Protein AF-A0A954ZT40-F1 (afdb_monomer)

Radius of gyration: 20.12 Å; Cα contacts (8 Å, |Δi|>4): 203; chains: 1; bounding box: 38×34×75 Å

pLDDT: mean 91.27, std 5.85, range [64.88, 98.25]

Foldseek 3Di:
DVVVVVVVCCVVCVVVVVVVVVLVVVQVVVVVVQLCQCPVDLFLVSLQVSADLLWAWFADRVFKIKTKHKDWDPPDDTWIKMWIAISVGWIKIARDDCPSVRNVLVVLVVVLVVVQVVDDPVRRDDSCVSCVVVVNNVSVLRVVLRPDRDVVVNVVSVVVVRIDTDD

Nearest PDB structures (foldseek):
  8qjc-assembly1_A  TM=6.310E-01  e=4.454E-01  Salmonella bongori N268-08
  8qjd-assembly2_B  TM=7.252E-01  e=1.308E+00  Salmonella bongori N268-08
  4pp8-assembly1_C  TM=2.685E-01  e=3.617E+00  Mus musculus
  4g59-assembly2_B  TM=2.648E-01  e=4.879E+00  Mus musculus

Structure (mmCIF, N/CA/C/O backbone):
data_AF-A0A954ZT40-F1
#
_entry.id   AF-A0A954ZT40-F1
#
loop_
_atom_site.group_PDB
_atom_site.id
_atom_site.type_symbol
_atom_site.label_atom_id
_atom_site.label_alt_id
_atom_site.label_comp_id
_atom_site.label_asym_id
_atom_site.label_entity_id
_atom_site.label_seq_id
_atom_site.pdbx_PDB_ins_code
_atom_site.Cartn_x
_atom_site.Cartn_y
_atom_site.Cartn_z
_atom_site.occupancy
_atom_site.B_iso_or_equiv
_atom_site.auth_seq_id
_atom_site.auth_comp_id
_atom_site.auth_asym_id
_atom_site.auth_atom_id
_atom_site.pdbx_PDB_model_num
ATOM 1 N N . MET A 1 1 ? 17.786 5.982 -50.380 1.00 64.88 1 MET A N 1
ATOM 2 C CA . MET A 1 1 ? 16.757 6.632 -49.535 1.00 64.88 1 MET A CA 1
ATOM 3 C C . MET A 1 1 ? 16.363 5.787 -48.318 1.00 64.88 1 MET A C 1
ATOM 5 O O . MET A 1 1 ? 16.280 6.350 -47.239 1.00 64.88 1 MET A O 1
ATOM 9 N N . GLY A 1 2 ? 16.209 4.457 -48.431 1.00 80.19 2 GLY A N 1
ATOM 10 C CA . GLY A 1 2 ? 15.793 3.599 -47.300 1.00 80.19 2 GLY A CA 1
ATOM 11 C C . GLY A 1 2 ? 16.729 3.562 -46.077 1.00 80.19 2 GLY A C 1
ATOM 12 O O . GLY A 1 2 ? 16.247 3.535 -44.953 1.00 80.19 2 GLY A O 1
ATOM 13 N N . ILE A 1 3 ? 18.052 3.635 -46.269 1.00 82.50 3 ILE A N 1
ATOM 14 C CA . ILE A 1 3 ? 19.028 3.573 -45.159 1.00 82.50 3 ILE A CA 1
ATOM 15 C C . ILE A 1 3 ? 18.941 4.812 -44.251 1.00 82.50 3 ILE A C 1
ATOM 17 O O . ILE A 1 3 ? 18.954 4.687 -43.032 1.00 82.50 3 ILE A O 1
ATOM 21 N N . LEU A 1 4 ? 18.792 6.005 -44.835 1.00 80.19 4 LEU A N 1
ATOM 22 C CA . LEU A 1 4 ? 18.649 7.258 -44.083 1.00 80.19 4 LEU A CA 1
ATOM 23 C C . LEU A 1 4 ? 17.376 7.267 -43.226 1.00 80.19 4 LEU A C 1
ATOM 25 O O . LEU A 1 4 ? 17.421 7.686 -42.075 1.00 80.19 4 LEU A O 1
ATOM 29 N N . LEU A 1 5 ? 16.265 6.749 -43.758 1.00 84.00 5 LEU A N 1
ATOM 30 C CA . LEU A 1 5 ? 15.009 6.640 -43.015 1.00 84.00 5 LEU A CA 1
ATOM 31 C C . LEU A 1 5 ? 15.140 5.684 -41.816 1.00 84.00 5 LEU A C 1
ATOM 33 O O . LEU A 1 5 ? 14.678 6.006 -40.726 1.00 84.00 5 LEU A O 1
ATOM 37 N N . ALA A 1 6 ? 15.819 4.546 -41.992 1.00 82.38 6 ALA A N 1
ATOM 38 C CA . ALA A 1 6 ? 16.035 3.572 -40.922 1.00 82.38 6 ALA A CA 1
ATOM 39 C C . ALA A 1 6 ? 16.902 4.132 -39.779 1.00 82.38 6 ALA A C 1
ATOM 41 O O . ALA A 1 6 ? 16.591 3.918 -38.609 1.00 82.38 6 ALA A O 1
ATOM 42 N N . VAL A 1 7 ? 17.953 4.892 -40.106 1.00 85.19 7 VAL A N 1
ATOM 43 C CA . VAL A 1 7 ? 18.811 5.542 -39.100 1.00 85.19 7 VAL A CA 1
ATOM 44 C C . VAL A 1 7 ? 18.035 6.598 -38.309 1.00 85.19 7 VAL A C 1
ATOM 46 O O . VAL A 1 7 ? 18.158 6.651 -37.089 1.00 85.19 7 VAL A O 1
ATOM 49 N N . VAL A 1 8 ? 17.193 7.400 -38.971 1.00 86.50 8 VAL A N 1
ATOM 50 C CA . VAL A 1 8 ? 16.359 8.407 -38.290 1.00 86.50 8 VAL A CA 1
ATOM 51 C C . VAL A 1 8 ? 15.353 7.749 -37.346 1.00 86.50 8 VAL A C 1
ATOM 53 O O . VAL A 1 8 ? 15.227 8.186 -36.204 1.00 86.50 8 VAL A O 1
ATOM 56 N N . VAL A 1 9 ? 14.686 6.672 -37.776 1.00 86.31 9 VAL A N 1
ATOM 57 C CA . VAL A 1 9 ? 13.764 5.917 -36.912 1.00 86.31 9 VAL A CA 1
ATOM 58 C C . VAL A 1 9 ? 14.498 5.373 -35.688 1.00 86.31 9 VAL A C 1
ATOM 60 O O . VAL A 1 9 ? 14.023 5.586 -34.582 1.00 86.31 9 VAL A O 1
ATOM 63 N N . LEU A 1 10 ? 15.677 4.766 -35.856 1.00 85.38 10 LEU A N 1
ATOM 64 C CA . LEU A 1 10 ? 16.469 4.231 -34.742 1.00 85.38 10 LEU A CA 1
ATOM 65 C C . LEU A 1 10 ? 16.927 5.304 -33.748 1.00 85.38 10 LEU A C 1
ATOM 67 O O . LEU A 1 10 ? 16.887 5.067 -32.545 1.00 85.38 10 LEU A O 1
ATOM 71 N N . ILE A 1 11 ? 17.349 6.478 -34.225 1.00 87.56 11 ILE A N 1
ATOM 72 C CA . ILE A 1 11 ? 17.769 7.580 -33.345 1.00 87.56 11 ILE A CA 1
ATOM 73 C C . ILE A 1 11 ? 16.580 8.113 -32.543 1.00 87.56 11 ILE A C 1
ATOM 75 O O . ILE A 1 11 ? 16.731 8.430 -31.366 1.00 87.56 11 ILE A O 1
ATOM 79 N N . ILE A 1 12 ? 15.399 8.194 -33.160 1.00 87.44 12 ILE A N 1
ATOM 80 C CA . ILE A 1 12 ? 14.197 8.691 -32.490 1.00 87.44 12 ILE A CA 1
ATOM 81 C C . ILE A 1 12 ? 13.637 7.636 -31.532 1.00 87.44 12 ILE A C 1
ATOM 83 O O . ILE A 1 12 ? 13.325 7.973 -30.398 1.00 87.44 12 ILE A O 1
ATOM 87 N N . SER A 1 13 ? 13.522 6.370 -31.943 1.00 90.12 13 SER A N 1
ATOM 88 C CA . SER A 1 13 ? 12.894 5.312 -31.139 1.00 90.12 13 SER A CA 1
ATOM 89 C C . SER A 1 13 ? 13.834 4.676 -30.116 1.00 90.12 13 SER A C 1
ATOM 91 O O . SER A 1 13 ? 13.366 4.122 -29.126 1.00 90.12 13 SER A O 1
ATOM 93 N N . GLY A 1 14 ? 15.150 4.734 -30.336 1.00 88.81 14 GLY A N 1
ATOM 94 C CA . GLY A 1 14 ? 16.163 4.127 -29.472 1.00 88.81 14 GLY A CA 1
ATOM 95 C C . GLY A 1 14 ? 16.084 4.597 -28.015 1.00 88.81 14 GLY A C 1
ATOM 96 O O . GLY A 1 14 ? 15.992 3.747 -27.131 1.00 88.81 14 GLY A O 1
ATOM 97 N N . PRO A 1 15 ? 16.046 5.915 -27.738 1.00 88.94 15 PRO A N 1
ATOM 98 C CA . PRO A 1 15 ? 15.893 6.434 -26.381 1.00 88.94 15 PRO A CA 1
ATOM 99 C C . PRO A 1 15 ? 14.596 5.981 -25.699 1.00 88.94 15 PRO A C 1
ATOM 101 O O . PRO A 1 15 ? 14.631 5.616 -24.529 1.00 88.94 15 PRO A O 1
ATOM 104 N N . TRP A 1 16 ? 13.473 5.942 -26.427 1.00 86.62 16 TRP A N 1
ATOM 105 C CA . TRP A 1 16 ? 12.184 5.476 -25.895 1.00 86.62 16 TRP A CA 1
ATOM 106 C C . TRP A 1 16 ? 12.183 3.976 -25.588 1.00 86.62 16 TRP A C 1
ATOM 108 O O . TRP A 1 16 ? 11.640 3.552 -24.571 1.00 86.62 16 TRP A O 1
ATOM 118 N N . LEU A 1 17 ? 12.822 3.165 -26.434 1.00 86.94 17 LEU A N 1
ATOM 119 C CA . LEU A 1 17 ? 12.969 1.735 -26.180 1.00 86.94 17 LEU A CA 1
ATOM 120 C C . LEU A 1 17 ? 13.889 1.477 -24.981 1.00 86.94 17 LEU A C 1
ATOM 122 O O . LEU A 1 17 ? 13.547 0.683 -24.111 1.00 86.94 17 LEU A O 1
ATOM 126 N N . ALA A 1 18 ? 15.029 2.169 -24.904 1.00 86.12 18 ALA A N 1
ATOM 127 C CA . ALA A 1 18 ? 15.937 2.071 -23.763 1.00 86.12 18 ALA A CA 1
ATOM 128 C C . ALA A 1 18 ? 15.248 2.502 -22.459 1.00 86.12 18 ALA A C 1
ATOM 130 O O . ALA A 1 18 ? 15.356 1.812 -21.450 1.00 86.12 18 ALA A O 1
ATOM 131 N N . TYR A 1 19 ? 14.479 3.593 -22.503 1.00 85.81 19 TYR A N 1
ATOM 132 C CA . TYR A 1 19 ? 13.619 4.053 -21.412 1.00 85.81 19 TYR A CA 1
ATOM 133 C C . TYR A 1 19 ? 12.666 2.954 -20.933 1.00 85.81 19 TYR A C 1
ATOM 135 O O . TYR A 1 19 ? 12.590 2.657 -19.738 1.00 85.81 19 TYR A O 1
ATOM 143 N N . TRP A 1 20 ? 11.949 2.335 -21.872 1.00 87.50 20 TRP A N 1
ATOM 144 C CA . TRP A 1 20 ? 10.951 1.324 -21.553 1.00 87.50 20 TRP A CA 1
ATOM 145 C C . TRP A 1 20 ? 11.602 0.078 -20.946 1.00 87.50 20 TRP A C 1
ATOM 147 O O . TRP A 1 20 ? 11.119 -0.436 -19.941 1.00 87.50 20 TRP A O 1
ATOM 157 N N . LEU A 1 21 ? 12.742 -0.358 -21.485 1.00 88.62 21 LEU A N 1
ATOM 158 C CA . LEU A 1 21 ? 13.488 -1.502 -20.958 1.00 88.62 21 LEU A CA 1
ATOM 159 C C . LEU A 1 21 ? 14.019 -1.249 -19.542 1.00 88.62 21 LEU A C 1
ATOM 161 O O . LEU A 1 21 ? 13.876 -2.110 -18.676 1.00 88.62 21 LEU A O 1
ATOM 165 N N . LEU A 1 22 ? 14.595 -0.070 -19.287 1.00 87.69 22 LEU A N 1
ATOM 166 C CA . LEU A 1 22 ? 15.137 0.278 -17.971 1.00 87.69 22 LEU A CA 1
ATOM 167 C C . LEU A 1 22 ? 14.039 0.344 -16.906 1.00 87.69 22 LEU A C 1
ATOM 169 O O . LEU A 1 22 ? 14.163 -0.276 -15.853 1.00 87.69 22 LEU A O 1
ATOM 173 N N . THR A 1 23 ? 12.947 1.055 -17.193 1.00 89.50 23 THR A N 1
ATOM 174 C CA . THR A 1 23 ? 11.825 1.186 -16.250 1.00 89.50 23 THR A CA 1
ATOM 175 C C . THR A 1 23 ? 11.126 -0.147 -16.002 1.00 89.50 23 THR A C 1
ATOM 177 O O . THR A 1 23 ? 10.786 -0.443 -14.859 1.00 89.50 23 THR A O 1
ATOM 180 N N . SER A 1 24 ? 10.975 -0.985 -17.031 1.00 89.56 24 SER A N 1
ATOM 181 C CA . SER A 1 24 ? 10.391 -2.325 -16.888 1.00 89.56 24 SER A CA 1
ATOM 182 C C . SER A 1 24 ? 11.266 -3.242 -16.032 1.00 89.56 24 SER A C 1
ATOM 184 O O . SER A 1 24 ? 10.751 -3.90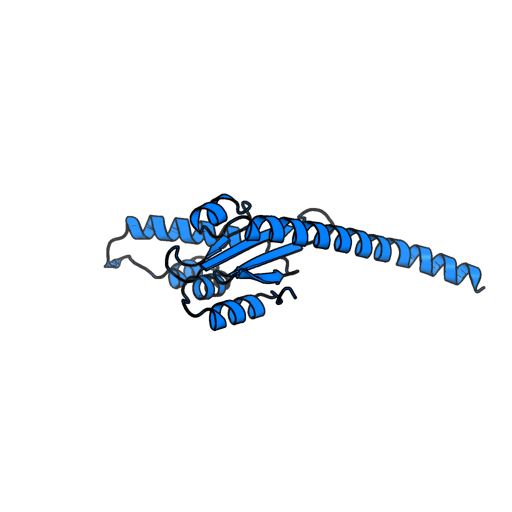6 -15.137 1.00 89.56 24 SER A O 1
ATOM 186 N N . SER A 1 25 ? 12.589 -3.237 -16.245 1.00 91.56 25 SER A N 1
ATOM 187 C CA . SER A 1 25 ? 13.528 -4.017 -15.424 1.00 91.56 25 SER A CA 1
ATOM 188 C C . SER A 1 25 ? 13.477 -3.587 -13.959 1.00 91.56 25 SER A C 1
ATOM 190 O O . SER A 1 25 ? 13.332 -4.428 -13.080 1.00 91.56 25 SER A O 1
ATOM 192 N N . MET A 1 26 ? 13.526 -2.277 -13.690 1.00 93.44 26 MET A N 1
ATOM 193 C CA . MET A 1 26 ? 13.453 -1.751 -12.322 1.00 93.44 26 MET A CA 1
ATOM 194 C C . MET A 1 26 ? 12.145 -2.129 -11.627 1.00 93.44 26 MET A C 1
ATOM 196 O O . MET A 1 26 ? 12.160 -2.557 -10.476 1.00 93.44 26 MET A O 1
ATOM 200 N N . LYS A 1 27 ? 11.013 -1.987 -12.327 1.00 94.12 27 LYS A N 1
ATOM 201 C CA . LYS A 1 27 ? 9.695 -2.354 -11.800 1.00 94.12 27 LYS A CA 1
ATOM 202 C C . LYS A 1 27 ? 9.616 -3.839 -11.461 1.00 94.12 27 LYS A C 1
ATOM 204 O O . LYS A 1 27 ? 9.091 -4.170 -10.404 1.00 94.12 27 LYS A O 1
ATOM 209 N N . SER A 1 28 ? 10.162 -4.705 -12.315 1.00 95.38 28 SER A N 1
ATOM 210 C CA . SER A 1 28 ? 10.233 -6.147 -12.061 1.00 95.38 28 SER A CA 1
ATOM 211 C C . SER A 1 28 ? 11.091 -6.471 -10.833 1.00 95.38 28 SER A C 1
ATOM 213 O O . SER A 1 28 ? 10.690 -7.284 -10.003 1.00 95.38 28 SER A O 1
ATOM 215 N N . ASP A 1 29 ? 12.248 -5.819 -10.685 1.00 96.31 29 ASP A N 1
ATOM 216 C CA . ASP A 1 29 ? 13.124 -6.016 -9.525 1.00 96.31 29 ASP A CA 1
ATOM 217 C C . ASP A 1 29 ? 12.452 -5.549 -8.226 1.00 96.31 29 ASP A C 1
ATOM 219 O O . ASP A 1 29 ? 12.554 -6.213 -7.194 1.00 96.31 29 ASP A O 1
ATOM 223 N N . TRP A 1 30 ? 11.750 -4.411 -8.261 1.00 96.62 30 TRP A N 1
ATOM 224 C CA . TRP A 1 30 ? 10.995 -3.910 -7.113 1.00 96.62 30 TRP A CA 1
ATOM 225 C C . TRP A 1 30 ? 9.839 -4.825 -6.743 1.00 96.62 30 TRP A C 1
ATOM 227 O O . TRP A 1 30 ? 9.692 -5.139 -5.569 1.00 96.62 30 TRP A O 1
ATOM 237 N N . GLU A 1 31 ? 9.057 -5.282 -7.717 1.00 97.31 31 GLU A N 1
ATOM 238 C CA . GLU A 1 31 ? 7.956 -6.218 -7.487 1.00 97.31 31 GLU A CA 1
ATOM 239 C C . GLU A 1 31 ? 8.448 -7.498 -6.804 1.00 97.31 31 GLU A C 1
ATOM 241 O O . GLU A 1 31 ? 7.887 -7.910 -5.788 1.00 97.31 31 GLU A O 1
ATOM 246 N N . SER A 1 32 ? 9.557 -8.070 -7.287 1.00 97.75 32 SER A N 1
ATOM 247 C CA . SER A 1 32 ? 10.173 -9.253 -6.681 1.00 97.75 32 SER A CA 1
ATOM 248 C C . SER A 1 32 ? 10.626 -9.001 -5.239 1.00 97.75 32 SER A C 1
ATOM 250 O O . SER A 1 32 ? 10.342 -9.808 -4.354 1.00 97.75 32 SER A O 1
ATOM 252 N N . GLN A 1 33 ? 11.288 -7.869 -4.974 1.00 97.44 33 GLN A N 1
ATOM 253 C CA . GLN A 1 33 ? 11.763 -7.519 -3.630 1.00 97.44 33 GLN A CA 1
ATOM 254 C C . GLN A 1 33 ? 10.616 -7.261 -2.648 1.00 97.44 33 GLN A C 1
ATOM 256 O O . GLN A 1 33 ? 10.651 -7.769 -1.530 1.00 97.44 33 GLN A O 1
ATOM 261 N N . LEU A 1 34 ? 9.607 -6.491 -3.063 1.00 97.00 34 LEU A N 1
ATOM 262 C CA . LEU A 1 34 ? 8.436 -6.171 -2.247 1.00 97.00 34 LEU A CA 1
ATOM 263 C C . LEU A 1 34 ? 7.624 -7.437 -1.946 1.00 97.00 34 LEU A C 1
ATOM 265 O O . LEU A 1 34 ? 7.260 -7.673 -0.798 1.00 97.00 34 LEU A O 1
ATOM 269 N N . THR A 1 35 ? 7.428 -8.304 -2.942 1.00 98.00 35 THR A N 1
ATOM 270 C CA . THR A 1 35 ? 6.773 -9.607 -2.755 1.00 98.00 35 THR A CA 1
ATOM 271 C C . THR A 1 35 ? 7.544 -10.484 -1.774 1.00 98.00 35 THR A C 1
ATOM 273 O O . THR A 1 35 ? 6.964 -11.014 -0.829 1.00 98.00 35 THR A O 1
ATOM 276 N N . ALA A 1 36 ? 8.862 -10.622 -1.950 1.00 97.50 36 ALA A N 1
ATOM 277 C CA . ALA A 1 36 ? 9.695 -11.408 -1.043 1.00 97.50 36 ALA A CA 1
ATOM 278 C C . ALA A 1 36 ? 9.632 -10.878 0.399 1.00 97.50 36 ALA A C 1
ATOM 280 O O . ALA A 1 36 ? 9.519 -11.661 1.336 1.00 97.50 36 ALA A O 1
ATOM 281 N N . GLN A 1 37 ? 9.658 -9.557 0.580 1.00 97.00 37 GLN A N 1
ATOM 282 C CA . GLN A 1 37 ? 9.535 -8.926 1.892 1.00 97.00 37 GLN A CA 1
ATOM 283 C C . GLN A 1 37 ? 8.167 -9.198 2.532 1.00 97.00 37 GLN A C 1
ATOM 285 O O . GLN A 1 37 ? 8.108 -9.652 3.672 1.00 97.00 37 GLN A O 1
ATOM 290 N N . LEU A 1 38 ? 7.073 -8.976 1.798 1.00 96.75 38 LEU A N 1
ATOM 291 C CA . LEU A 1 38 ? 5.716 -9.152 2.322 1.00 96.75 38 LEU A CA 1
ATOM 292 C C . LEU A 1 38 ? 5.359 -10.617 2.579 1.00 96.75 38 LEU A C 1
ATOM 294 O O . LEU A 1 38 ? 4.507 -10.890 3.413 1.00 96.75 38 LEU A O 1
ATOM 298 N N . THR A 1 39 ? 5.990 -11.567 1.893 1.00 97.19 39 THR A N 1
ATOM 299 C CA . THR A 1 39 ? 5.768 -13.009 2.099 1.00 97.19 39 THR A CA 1
ATOM 300 C C . THR A 1 39 ? 6.712 -13.634 3.129 1.00 97.19 39 THR A C 1
ATOM 302 O O . THR A 1 39 ? 6.558 -14.808 3.456 1.00 97.19 39 THR A O 1
ATOM 305 N N . ALA A 1 40 ? 7.675 -12.878 3.671 1.00 96.31 40 ALA A N 1
ATOM 306 C CA . ALA A 1 40 ? 8.685 -13.411 4.588 1.00 96.31 40 ALA A CA 1
ATOM 307 C C . ALA A 1 40 ? 8.127 -13.822 5.964 1.00 96.31 40 ALA A C 1
ATOM 309 O O . ALA A 1 40 ? 8.756 -14.614 6.665 1.00 96.31 40 ALA A O 1
ATOM 310 N N . THR A 1 41 ? 6.977 -13.276 6.364 1.00 94.44 41 THR A N 1
ATOM 311 C CA . THR A 1 41 ? 6.338 -13.543 7.660 1.00 94.44 41 THR A CA 1
ATOM 312 C C . THR A 1 41 ? 4.825 -13.397 7.575 1.00 94.44 41 THR A C 1
ATOM 314 O O . THR A 1 41 ? 4.327 -12.548 6.846 1.00 94.44 41 THR A O 1
ATOM 317 N N . ASP A 1 42 ? 4.087 -14.197 8.342 1.00 93.56 42 ASP A N 1
ATOM 318 C CA . ASP A 1 42 ? 2.622 -14.123 8.465 1.00 93.56 42 ASP A CA 1
ATOM 319 C C . ASP A 1 42 ? 2.166 -13.255 9.651 1.00 93.56 42 ASP A C 1
ATOM 321 O O . ASP A 1 42 ? 0.969 -13.074 9.879 1.00 93.56 42 ASP A O 1
ATOM 325 N N . SER A 1 43 ? 3.111 -12.736 10.440 1.00 95.25 43 SER A N 1
ATOM 326 C CA . SER A 1 43 ? 2.815 -11.935 11.625 1.00 95.25 43 SER A CA 1
ATOM 327 C C . SER A 1 43 ? 2.468 -10.498 11.244 1.00 95.25 43 SER A C 1
ATOM 329 O O . SER A 1 43 ? 3.285 -9.794 10.653 1.00 95.25 43 SER A O 1
ATOM 331 N N . TYR A 1 44 ? 1.287 -10.035 11.666 1.00 95.75 44 TYR A N 1
ATOM 332 C CA . TYR A 1 44 ? 0.847 -8.644 11.514 1.00 95.75 44 TYR A CA 1
ATOM 333 C C . TYR A 1 44 ? 1.907 -7.658 12.025 1.00 95.75 44 TYR A C 1
ATOM 335 O O . TYR A 1 44 ? 2.302 -6.726 11.325 1.00 95.75 44 TYR A O 1
ATOM 343 N N . THR A 1 45 ? 2.405 -7.898 13.242 1.00 95.94 45 THR A N 1
ATOM 344 C CA . THR A 1 45 ? 3.378 -7.022 13.901 1.00 95.94 45 THR A CA 1
ATOM 345 C C . THR A 1 45 ? 4.720 -7.0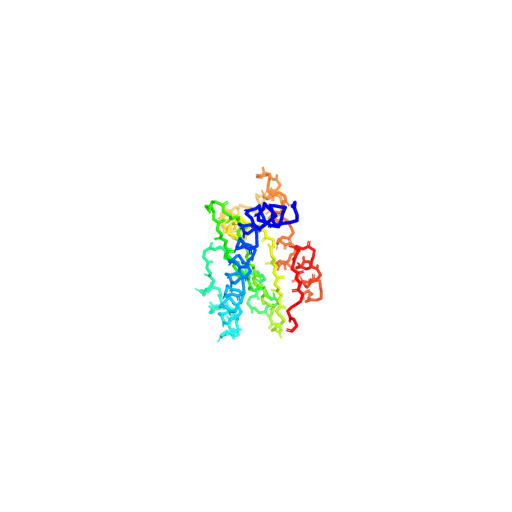18 13.166 1.00 95.94 45 THR A C 1
ATOM 347 O O . THR A 1 45 ? 5.335 -5.965 13.007 1.00 95.94 45 THR A O 1
ATOM 350 N N . GLU A 1 46 ? 5.193 -8.171 12.688 1.00 96.44 46 GLU A N 1
ATOM 351 C CA . GLU A 1 46 ? 6.453 -8.223 11.935 1.00 96.44 46 GLU A CA 1
ATOM 352 C C . GLU A 1 46 ? 6.317 -7.557 10.563 1.00 96.44 46 GLU A C 1
ATOM 354 O O . GLU A 1 46 ? 7.201 -6.789 10.180 1.00 96.44 46 GLU A O 1
ATOM 359 N N . LEU A 1 47 ? 5.191 -7.768 9.868 1.00 95.75 47 LEU A N 1
ATOM 360 C CA . LEU A 1 47 ? 4.901 -7.096 8.603 1.00 95.75 47 LEU A CA 1
ATOM 361 C C . LEU A 1 47 ? 4.884 -5.585 8.785 1.00 95.75 47 LEU A C 1
ATOM 363 O O . LEU A 1 47 ? 5.656 -4.907 8.112 1.00 95.75 47 LEU A O 1
ATOM 367 N N . SER A 1 48 ? 4.104 -5.074 9.740 1.00 94.50 48 SER A N 1
ATOM 368 C CA . SER A 1 48 ? 4.008 -3.639 10.028 1.00 94.50 48 SER A CA 1
ATOM 369 C C . SER A 1 48 ? 5.370 -2.994 10.302 1.00 94.50 48 SER A C 1
ATOM 371 O O . SER A 1 48 ? 5.587 -1.853 9.909 1.00 94.50 48 SER A O 1
ATOM 373 N N . ASN A 1 49 ? 6.290 -3.710 10.957 1.00 94.75 49 ASN A N 1
ATOM 374 C CA . ASN A 1 49 ? 7.642 -3.219 11.242 1.00 94.75 49 ASN A CA 1
ATOM 375 C C . ASN A 1 49 ? 8.595 -3.314 10.039 1.00 94.75 49 ASN A C 1
ATOM 377 O O . ASN A 1 49 ? 9.642 -2.669 10.035 1.00 94.75 49 ASN A O 1
ATOM 381 N N . SER A 1 50 ? 8.268 -4.144 9.049 1.00 95.25 50 SER A N 1
ATOM 382 C CA . SER A 1 50 ? 9.084 -4.356 7.852 1.00 95.25 50 SER A CA 1
ATOM 383 C C . SER A 1 50 ? 8.752 -3.403 6.704 1.00 95.25 50 SER A C 1
ATOM 385 O O . SER A 1 50 ? 9.590 -3.226 5.823 1.00 95.25 50 SER A O 1
ATOM 387 N N . LEU A 1 51 ? 7.552 -2.809 6.699 1.00 93.94 51 LEU A N 1
ATOM 388 C CA . LEU A 1 51 ? 7.105 -1.911 5.634 1.00 93.94 51 LEU A CA 1
ATOM 389 C C . LEU A 1 51 ? 8.038 -0.705 5.501 1.00 93.94 51 LEU A C 1
ATOM 391 O O . LEU A 1 51 ? 8.531 -0.155 6.489 1.00 93.94 51 LEU A O 1
ATOM 395 N N . SER A 1 52 ? 8.262 -0.263 4.263 1.00 91.56 52 SER A N 1
ATOM 396 C CA . SER A 1 52 ? 8.969 0.992 4.034 1.00 91.56 52 SER A CA 1
ATOM 397 C C . SER A 1 52 ? 8.163 2.179 4.579 1.00 91.56 52 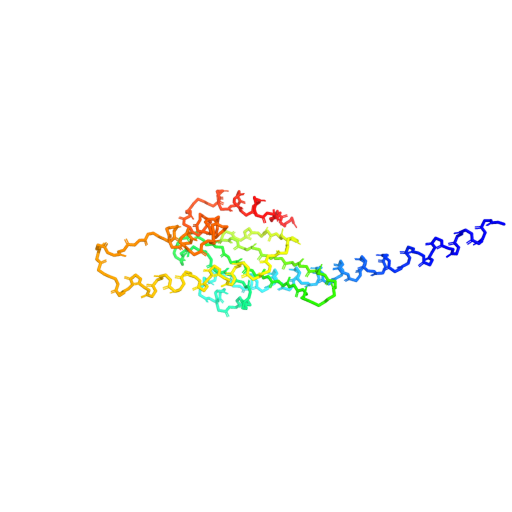SER A C 1
ATOM 399 O O . SER A 1 52 ? 6.956 2.089 4.796 1.00 91.56 52 SER A O 1
ATOM 401 N N . GLY A 1 53 ? 8.804 3.342 4.725 1.00 87.75 53 GLY A N 1
ATOM 402 C CA . GLY A 1 53 ? 8.111 4.573 5.132 1.00 87.75 53 GLY A CA 1
ATOM 403 C C . GLY A 1 53 ? 7.045 5.071 4.144 1.00 87.75 53 GLY A C 1
ATOM 404 O O . GLY A 1 53 ? 6.393 6.071 4.426 1.00 87.75 53 GLY A O 1
ATOM 405 N N . LEU A 1 54 ? 6.891 4.415 2.987 1.00 90.25 54 LEU A N 1
ATOM 406 C CA . LEU A 1 54 ? 5.837 4.690 2.013 1.00 90.25 54 LEU A CA 1
ATOM 407 C C . LEU A 1 54 ? 4.749 3.607 1.971 1.00 90.25 54 LEU A C 1
ATOM 409 O O . LEU A 1 54 ? 3.786 3.762 1.220 1.00 90.25 54 LEU A O 1
ATOM 413 N N . GLY A 1 55 ? 4.912 2.519 2.725 1.00 92.50 55 GLY A N 1
ATOM 414 C CA . GLY A 1 55 ? 3.914 1.468 2.868 1.00 92.50 55 GLY A CA 1
ATOM 415 C C . GLY A 1 55 ? 2.842 1.809 3.905 1.00 92.50 55 GLY A C 1
ATOM 416 O O . GLY A 1 55 ? 2.920 2.823 4.597 1.00 92.50 55 GLY A O 1
ATOM 417 N N . ALA A 1 56 ? 1.841 0.941 4.017 1.00 93.81 56 ALA A N 1
ATOM 418 C CA . ALA A 1 56 ? 0.827 0.993 5.064 1.00 93.81 56 ALA A CA 1
ATOM 419 C C . ALA A 1 56 ? 0.383 -0.412 5.475 1.00 93.81 56 ALA A C 1
ATOM 421 O O . ALA A 1 56 ? 0.246 -1.310 4.642 1.00 93.81 56 ALA A O 1
ATOM 422 N N . MET A 1 57 ? 0.125 -0.573 6.771 1.00 95.44 57 MET A N 1
ATOM 423 C CA . MET A 1 57 ? -0.605 -1.712 7.313 1.00 95.44 57 MET A CA 1
ATOM 424 C C . MET A 1 57 ? -2.051 -1.276 7.536 1.00 95.44 57 MET A C 1
ATOM 426 O O . MET A 1 57 ? -2.282 -0.273 8.209 1.00 95.44 57 MET A O 1
ATOM 430 N N . LEU A 1 58 ? -3.002 -1.993 6.945 1.00 95.19 58 LEU A N 1
ATOM 431 C CA . LEU A 1 58 ? -4.431 -1.699 7.022 1.00 95.19 58 LEU A CA 1
ATOM 432 C C . LEU A 1 58 ? -5.165 -2.878 7.661 1.00 95.19 58 LEU A C 1
ATOM 434 O O . LEU A 1 58 ? -4.864 -4.034 7.363 1.00 95.19 58 LEU A O 1
ATOM 4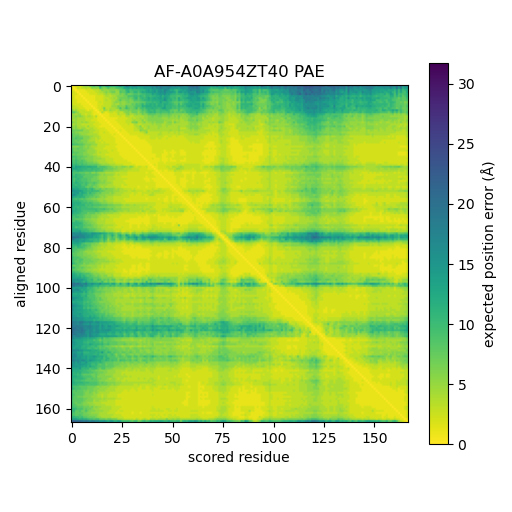38 N N . GLY A 1 59 ? -6.161 -2.587 8.490 1.00 93.75 59 GLY A N 1
ATOM 439 C CA . GLY A 1 59 ? -6.986 -3.575 9.183 1.00 93.75 59 GLY A CA 1
ATOM 440 C C . GLY A 1 59 ? -6.513 -3.849 10.608 1.00 93.75 59 GLY A C 1
ATOM 441 O O . GLY A 1 59 ? -5.771 -3.071 11.201 1.00 93.75 59 GLY A O 1
ATOM 442 N N . GLU A 1 60 ? -6.965 -4.966 11.173 1.00 93.25 60 GLU A N 1
ATOM 443 C CA . GLU A 1 60 ? -6.714 -5.319 12.573 1.00 93.25 60 GLU A CA 1
ATOM 444 C C . GLU A 1 60 ? -5.840 -6.572 12.684 1.00 93.25 60 GLU A C 1
ATOM 446 O O . GLU A 1 60 ? -5.974 -7.506 11.894 1.00 93.25 60 GLU A O 1
ATOM 451 N N . GLU A 1 61 ? -5.002 -6.648 13.724 1.00 93.94 61 GLU A N 1
ATOM 452 C CA . GLU A 1 61 ? -4.116 -7.799 13.971 1.00 93.94 61 GLU A CA 1
ATOM 453 C C . GLU A 1 61 ? -4.877 -9.133 14.034 1.00 93.94 61 GLU A C 1
ATOM 455 O O . GLU A 1 61 ? -4.452 -10.139 13.461 1.00 93.94 61 GLU A O 1
ATOM 460 N N . GLN A 1 62 ? -6.029 -9.143 14.706 1.00 93.69 62 GLN A N 1
ATOM 461 C CA . GLN A 1 62 ? -6.861 -10.341 14.852 1.00 93.69 62 GLN A CA 1
ATOM 462 C C . GLN A 1 62 ? -7.872 -10.503 13.704 1.00 93.69 62 GLN A C 1
ATOM 464 O O . GLN A 1 62 ? -8.314 -11.623 13.430 1.00 93.69 62 GLN A O 1
ATOM 469 N N . GLY A 1 63 ? -8.197 -9.411 13.009 1.00 93.69 63 GLY A N 1
ATOM 470 C CA . GLY A 1 63 ? -9.146 -9.354 11.898 1.00 93.69 63 GLY A CA 1
ATOM 471 C C . GLY A 1 63 ? -8.499 -9.628 10.544 1.00 93.69 63 GLY A C 1
ATOM 472 O O . GLY A 1 63 ? -7.410 -10.200 10.465 1.00 93.69 63 GLY A O 1
ATOM 473 N N . ASN A 1 64 ? -9.185 -9.256 9.468 1.00 96.25 64 ASN A N 1
ATOM 474 C CA . ASN A 1 64 ? -8.582 -9.214 8.142 1.00 96.25 64 ASN A CA 1
ATOM 475 C C . ASN A 1 64 ? -7.689 -7.981 8.021 1.00 96.25 64 ASN A C 1
ATOM 477 O O . ASN A 1 64 ? -8.025 -6.900 8.505 1.00 96.25 64 ASN A O 1
ATOM 481 N N . TRP A 1 65 ? -6.539 -8.164 7.385 1.00 96.75 65 TRP A N 1
ATOM 482 C CA . TRP A 1 65 ? -5.537 -7.124 7.221 1.00 96.75 65 TRP A CA 1
ATOM 483 C C . TRP A 1 65 ? -4.916 -7.176 5.834 1.00 96.75 65 TRP A C 1
ATOM 485 O O . TRP A 1 65 ? -4.951 -8.204 5.148 1.00 96.75 65 TRP A O 1
ATOM 495 N N . ILE A 1 66 ? -4.333 -6.047 5.445 1.00 97.25 66 ILE A N 1
ATOM 496 C CA . ILE A 1 66 ? -3.605 -5.863 4.198 1.00 97.25 66 ILE A CA 1
ATOM 497 C C . ILE A 1 66 ? -2.300 -5.145 4.523 1.00 97.25 66 ILE A C 1
ATOM 499 O O . ILE A 1 66 ? -2.300 -4.064 5.109 1.00 97.25 66 ILE A O 1
ATOM 503 N N . ALA A 1 67 ? -1.189 -5.735 4.107 1.00 97.19 67 ALA A N 1
ATOM 504 C CA . ALA A 1 67 ? 0.118 -5.104 4.135 1.00 97.19 67 ALA A CA 1
ATOM 505 C C . ALA A 1 67 ? 0.433 -4.576 2.733 1.00 97.19 67 ALA A C 1
ATOM 507 O O . ALA A 1 67 ? 0.479 -5.353 1.781 1.00 97.19 67 ALA A O 1
ATOM 508 N N . ILE A 1 68 ? 0.639 -3.269 2.591 1.00 96.75 68 ILE A N 1
ATOM 509 C CA . ILE A 1 68 ? 0.996 -2.636 1.319 1.00 96.75 68 ILE A CA 1
ATOM 510 C C . ILE A 1 68 ? 2.389 -2.044 1.454 1.00 96.75 68 ILE A C 1
ATOM 512 O O . ILE A 1 68 ? 2.634 -1.246 2.356 1.00 96.75 68 ILE A O 1
ATOM 516 N N . ASP A 1 69 ? 3.287 -2.384 0.534 1.00 95.62 69 ASP A N 1
ATOM 517 C CA . ASP A 1 69 ? 4.567 -1.695 0.396 1.00 95.62 69 ASP A CA 1
ATOM 518 C C . ASP A 1 69 ? 4.718 -1.108 -1.013 1.00 95.62 69 ASP A C 1
ATOM 520 O O . ASP A 1 69 ? 4.195 -1.639 -1.997 1.00 95.62 69 ASP A O 1
ATOM 524 N N . TYR A 1 70 ? 5.395 0.033 -1.103 1.00 95.06 70 TYR A N 1
ATOM 525 C CA . TYR A 1 70 ? 5.415 0.888 -2.285 1.00 95.06 70 TYR A CA 1
ATOM 526 C C . TYR A 1 70 ? 6.793 1.495 -2.517 1.00 95.06 70 TYR A C 1
ATOM 528 O O . TYR A 1 70 ? 7.482 1.925 -1.592 1.00 95.06 70 TYR A O 1
ATOM 536 N N . ARG A 1 71 ? 7.182 1.572 -3.791 1.00 93.69 71 ARG A N 1
ATOM 537 C CA . ARG A 1 71 ? 8.398 2.251 -4.234 1.00 93.69 71 ARG A CA 1
ATOM 538 C C . ARG A 1 71 ? 8.131 3.085 -5.466 1.00 93.69 71 ARG A C 1
ATOM 540 O O . ARG A 1 71 ? 7.402 2.670 -6.368 1.00 93.69 71 ARG A O 1
ATOM 547 N N . ASP A 1 72 ? 8.807 4.221 -5.534 1.00 93.06 72 ASP A N 1
ATOM 548 C CA . ASP A 1 72 ? 8.819 5.070 -6.709 1.00 93.06 72 ASP A CA 1
ATOM 549 C C . ASP A 1 72 ? 10.108 5.876 -6.885 1.00 93.06 72 ASP A C 1
ATOM 551 O O . ASP A 1 72 ? 10.983 5.953 -6.019 1.00 93.06 72 ASP A O 1
ATOM 555 N N . THR A 1 73 ? 10.225 6.488 -8.060 1.00 89.94 73 THR A N 1
ATOM 556 C CA . THR A 1 73 ? 11.219 7.515 -8.360 1.00 89.94 73 THR A CA 1
ATOM 557 C C . THR A 1 73 ? 10.564 8.890 -8.419 1.00 89.94 73 THR A C 1
ATOM 559 O O . THR A 1 73 ? 9.632 9.123 -9.181 1.00 89.94 73 THR A O 1
ATOM 562 N N . HIS A 1 74 ? 11.120 9.837 -7.660 1.00 80.62 74 HIS A N 1
ATOM 563 C CA . HIS A 1 74 ? 10.669 11.235 -7.627 1.00 80.62 74 HIS A CA 1
ATOM 564 C C . HIS A 1 74 ? 11.487 12.171 -8.539 1.00 80.62 74 HIS A C 1
ATOM 566 O O . HIS A 1 74 ? 11.182 13.357 -8.653 1.00 80.62 74 HIS A O 1
ATOM 572 N N . ALA A 1 75 ? 12.544 11.667 -9.186 1.00 72.81 75 ALA A N 1
ATOM 573 C CA . ALA A 1 75 ? 13.434 12.462 -10.029 1.00 72.81 75 ALA A CA 1
ATOM 574 C C . ALA A 1 75 ? 13.437 11.958 -11.477 1.00 72.81 75 ALA A C 1
ATOM 576 O O . ALA A 1 75 ? 13.818 10.822 -11.761 1.00 72.81 75 ALA A O 1
ATOM 577 N N . GLY A 1 76 ? 13.061 12.844 -12.403 1.00 74.94 76 GLY A N 1
ATOM 578 C CA . GLY A 1 76 ? 13.056 12.569 -13.835 1.00 74.94 76 GLY A CA 1
ATOM 579 C C . GLY A 1 76 ? 11.899 11.663 -14.244 1.00 74.94 76 GLY A C 1
ATOM 580 O O . GLY A 1 76 ? 10.767 12.114 -14.373 1.00 74.94 76 GLY A O 1
ATOM 581 N N . ILE A 1 77 ? 12.205 10.3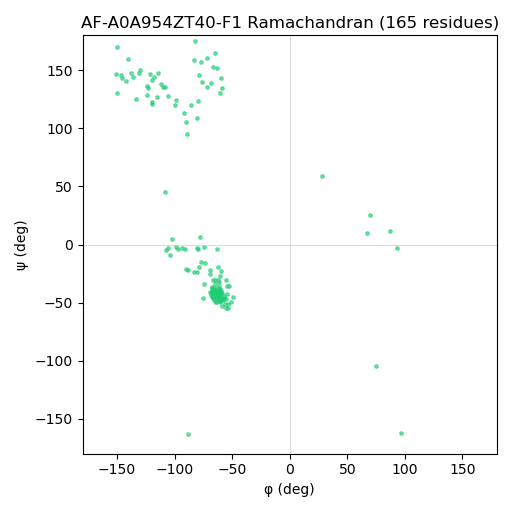97 -14.503 1.00 72.25 77 ILE A N 1
ATOM 582 C CA . ILE A 1 77 ? 11.243 9.414 -14.997 1.00 72.25 77 ILE A CA 1
ATOM 583 C C . ILE A 1 77 ? 10.516 8.808 -13.802 1.00 72.25 77 ILE A C 1
ATOM 585 O O . ILE A 1 77 ? 11.165 8.195 -12.955 1.00 72.25 77 ILE A O 1
ATOM 589 N N . ILE A 1 78 ? 9.191 8.948 -13.747 1.00 82.56 78 ILE A N 1
ATOM 590 C CA . ILE A 1 78 ? 8.374 8.349 -12.689 1.00 82.56 78 ILE A CA 1
ATOM 591 C C . ILE A 1 78 ? 8.152 6.873 -13.029 1.00 82.56 78 ILE A C 1
ATOM 593 O O . ILE A 1 78 ? 7.434 6.530 -13.967 1.00 82.56 78 ILE A O 1
ATOM 597 N N . ALA A 1 79 ? 8.797 6.001 -12.266 1.00 90.25 79 ALA A N 1
ATOM 598 C CA . ALA A 1 79 ? 8.473 4.592 -12.173 1.00 90.25 79 ALA A CA 1
ATOM 599 C C . ALA A 1 79 ? 7.919 4.351 -10.774 1.00 90.25 79 ALA A C 1
ATOM 601 O O . ALA A 1 79 ? 8.457 4.870 -9.801 1.00 90.25 79 ALA A O 1
ATOM 602 N N . SER A 1 80 ? 6.864 3.558 -10.683 1.00 93.81 80 SER A N 1
ATOM 603 C CA . SER A 1 80 ? 6.215 3.183 -9.434 1.00 93.81 80 SER A CA 1
ATOM 604 C C . SER A 1 80 ? 5.863 1.706 -9.464 1.00 93.81 80 SER A C 1
ATOM 606 O O . SER A 1 80 ? 5.586 1.150 -10.534 1.00 93.81 80 SER A O 1
ATOM 608 N N . LYS A 1 81 ? 5.906 1.081 -8.290 1.00 96.12 81 LYS A N 1
ATOM 609 C CA . LYS A 1 81 ? 5.421 -0.275 -8.060 1.00 96.12 81 LYS A CA 1
ATOM 610 C C . LYS A 1 81 ? 4.937 -0.394 -6.615 1.00 96.12 81 LYS A C 1
ATOM 612 O O . LYS A 1 81 ? 5.656 -0.015 -5.692 1.00 96.12 81 LYS A O 1
ATOM 617 N N . ALA A 1 82 ? 3.735 -0.924 -6.439 1.00 96.88 82 ALA A N 1
ATOM 618 C CA . ALA A 1 82 ? 3.167 -1.309 -5.155 1.00 96.88 82 ALA A CA 1
ATOM 619 C C . ALA A 1 82 ? 2.899 -2.813 -5.147 1.00 96.88 82 ALA A C 1
ATOM 621 O O . ALA A 1 82 ? 2.478 -3.366 -6.165 1.00 96.88 82 ALA A O 1
ATOM 622 N N . VAL A 1 83 ? 3.089 -3.451 -3.996 1.00 97.81 83 VAL A N 1
ATOM 623 C CA . VAL A 1 83 ? 2.613 -4.812 -3.738 1.00 97.81 83 VAL A CA 1
ATOM 624 C C . VAL A 1 83 ? 1.737 -4.765 -2.497 1.00 97.81 83 VAL A C 1
ATOM 626 O O . VAL A 1 83 ? 2.137 -4.211 -1.475 1.00 97.81 83 VAL A O 1
ATOM 629 N N . ALA A 1 84 ? 0.540 -5.324 -2.604 1.00 97.81 84 ALA A N 1
ATOM 630 C CA . ALA A 1 84 ? -0.362 -5.550 -1.492 1.00 97.81 84 ALA A CA 1
ATOM 631 C C . ALA A 1 84 ? -0.407 -7.047 -1.197 1.00 97.81 84 ALA A C 1
ATOM 633 O O . ALA A 1 84 ? -0.529 -7.867 -2.107 1.00 97.81 84 ALA A O 1
ATOM 634 N N . ARG A 1 85 ? -0.333 -7.397 0.081 1.00 98.12 85 ARG A N 1
ATOM 635 C CA . ARG A 1 85 ? -0.545 -8.748 0.575 1.00 98.12 85 ARG A CA 1
ATOM 636 C C . ARG A 1 85 ? -1.718 -8.751 1.537 1.00 98.12 85 ARG A C 1
ATOM 638 O O . ARG A 1 85 ? -1.688 -8.057 2.549 1.00 98.12 85 ARG A O 1
ATOM 645 N N . MET A 1 86 ? -2.720 -9.558 1.233 1.00 97.81 86 MET A N 1
ATOM 646 C CA . MET A 1 86 ? -3.850 -9.817 2.115 1.00 97.81 86 MET A CA 1
ATOM 647 C C . MET A 1 86 ? -3.501 -10.904 3.139 1.00 97.81 86 MET A C 1
ATOM 649 O O . MET A 1 86 ? -2.602 -11.722 2.921 1.00 97.81 86 MET A O 1
ATOM 653 N N . LYS A 1 87 ? -4.241 -10.940 4.252 1.00 97.00 87 LYS A N 1
ATOM 654 C CA . LYS A 1 87 ? -4.055 -11.921 5.333 1.00 97.00 87 LYS A CA 1
ATOM 655 C C . LYS A 1 87 ? -4.063 -13.380 4.874 1.00 97.00 87 LYS A C 1
ATOM 657 O O . LYS A 1 87 ? -3.337 -14.199 5.430 1.00 97.00 87 LYS A O 1
ATOM 662 N N . ASP A 1 88 ? -4.885 -13.714 3.887 1.00 96.31 88 ASP A N 1
ATOM 663 C CA . ASP A 1 88 ? -4.997 -15.067 3.332 1.00 96.31 88 ASP A CA 1
ATOM 664 C C . ASP A 1 88 ? -3.812 -15.466 2.430 1.00 96.31 88 ASP A C 1
ATOM 666 O O . ASP A 1 88 ? -3.742 -16.602 1.964 1.00 96.31 88 ASP A O 1
ATOM 670 N N . GLY A 1 89 ? -2.863 -14.551 2.214 1.00 96.50 89 GLY A N 1
ATOM 671 C CA . GLY A 1 89 ? -1.707 -14.740 1.350 1.00 96.50 89 GLY A CA 1
ATOM 672 C C . GLY A 1 89 ? -1.909 -14.251 -0.081 1.00 96.50 89 GLY A C 1
ATOM 673 O O . GLY A 1 89 ? -0.945 -14.289 -0.842 1.00 96.50 89 GLY A O 1
ATOM 674 N N . THR A 1 90 ? -3.098 -13.759 -0.446 1.00 97.62 90 THR A N 1
ATOM 675 C CA . THR A 1 90 ? -3.351 -13.189 -1.773 1.00 97.62 90 THR A CA 1
ATOM 676 C C . THR A 1 90 ? -2.436 -11.991 -2.012 1.00 97.62 90 THR A C 1
ATOM 678 O O . THR A 1 90 ? -2.329 -11.090 -1.174 1.00 97.62 90 THR A O 1
ATOM 681 N N . LEU A 1 91 ? -1.766 -11.988 -3.165 1.00 98.12 91 LEU A N 1
ATOM 682 C CA . LEU A 1 91 ? -0.859 -10.930 -3.591 1.00 98.12 91 LEU A CA 1
ATOM 683 C C . LEU A 1 91 ? -1.471 -10.153 -4.748 1.00 98.12 91 LEU A C 1
ATOM 685 O O . LEU A 1 91 ? -1.998 -10.726 -5.702 1.00 98.12 91 LEU A O 1
ATOM 689 N N . LEU A 1 92 ? -1.369 -8.833 -4.664 1.00 98.25 92 LEU A N 1
ATOM 690 C CA . LEU A 1 92 ? -1.783 -7.928 -5.718 1.00 98.25 92 LEU A CA 1
ATOM 691 C C . LEU A 1 92 ? -0.678 -6.920 -6.012 1.00 98.25 92 LEU A C 1
ATOM 693 O O . LEU A 1 92 ? 0.039 -6.487 -5.112 1.00 98.25 92 LEU A O 1
ATOM 697 N N . VAL A 1 93 ? -0.569 -6.504 -7.269 1.00 97.81 93 VAL A N 1
ATOM 698 C CA . VAL A 1 93 ? 0.445 -5.557 -7.741 1.00 97.81 93 VAL A CA 1
ATOM 699 C C . VAL A 1 93 ? -0.191 -4.355 -8.417 1.00 97.81 93 VAL A C 1
ATOM 701 O O . VAL A 1 93 ? -1.121 -4.484 -9.209 1.00 97.81 93 VAL A O 1
ATOM 704 N N . GLY A 1 94 ? 0.318 -3.168 -8.107 1.00 95.75 94 GLY A N 1
ATOM 705 C CA . GLY A 1 94 ? -0.129 -1.906 -8.687 1.00 95.75 94 GLY A CA 1
ATOM 706 C C . GLY A 1 94 ? 1.031 -1.168 -9.343 1.00 95.75 94 GLY A C 1
ATOM 707 O O . GLY A 1 94 ? 2.112 -1.053 -8.766 1.00 95.75 94 GLY A O 1
ATOM 708 N N . ASP A 1 95 ? 0.812 -0.649 -10.548 1.00 93.88 95 ASP A N 1
ATOM 709 C CA . ASP A 1 95 ? 1.773 0.213 -11.250 1.00 93.88 95 ASP A CA 1
ATOM 710 C C . ASP A 1 95 ? 1.445 1.706 -11.111 1.00 93.88 95 ASP A C 1
ATOM 712 O O . ASP A 1 95 ? 2.193 2.548 -11.617 1.00 93.88 95 ASP A O 1
ATOM 716 N N . GLU A 1 96 ? 0.348 2.042 -10.428 1.00 89.12 96 GLU A N 1
ATOM 717 C CA . GLU A 1 96 ? -0.049 3.423 -10.178 1.00 89.12 96 GLU A CA 1
ATOM 718 C C . GLU A 1 96 ? 0.976 4.172 -9.321 1.00 89.12 96 GLU A C 1
ATOM 720 O O . GLU A 1 96 ? 1.730 3.602 -8.525 1.00 89.12 96 GLU A O 1
ATOM 725 N N . HIS A 1 97 ? 1.026 5.486 -9.520 1.00 86.44 97 HIS A N 1
ATOM 726 C CA . HIS A 1 97 ? 1.878 6.365 -8.740 1.00 86.44 97 HIS A CA 1
ATOM 727 C C . HIS A 1 97 ? 1.106 6.842 -7.514 1.00 86.44 97 HIS A C 1
ATOM 729 O O . HIS A 1 97 ? 0.349 7.809 -7.577 1.00 86.44 97 HIS A O 1
ATOM 735 N N . PHE A 1 98 ? 1.303 6.149 -6.396 1.00 84.12 98 PHE A N 1
ATOM 736 C CA . PHE A 1 98 ? 0.613 6.453 -5.149 1.00 84.12 98 PHE A CA 1
ATOM 737 C C . PHE A 1 98 ? 1.237 7.615 -4.369 1.00 84.12 98 PHE A C 1
ATOM 739 O O . PHE A 1 98 ? 0.682 7.943 -3.340 1.00 84.12 98 PHE A O 1
ATOM 746 N N . CYS A 1 99 ? 2.350 8.228 -4.799 1.00 76.94 99 CYS A N 1
ATOM 747 C CA . CYS A 1 99 ? 2.986 9.436 -4.226 1.00 76.94 99 CYS A CA 1
ATOM 748 C C . CYS A 1 99 ? 2.752 9.659 -2.714 1.00 76.94 99 CYS A C 1
ATOM 750 O O . CYS A 1 99 ? 2.152 10.645 -2.286 1.00 76.94 99 CYS A O 1
ATOM 752 N N . GLY A 1 100 ? 3.159 8.694 -1.887 1.00 78.44 100 GLY A N 1
ATOM 753 C CA . GLY A 1 100 ? 3.020 8.797 -0.434 1.00 78.44 100 GLY A CA 1
ATOM 754 C C . GLY A 1 100 ? 1.583 8.783 0.104 1.00 78.44 100 GLY A C 1
ATOM 755 O O . GLY A 1 100 ? 1.416 9.012 1.291 1.00 78.44 100 GLY A O 1
ATOM 756 N N . ARG A 1 101 ? 0.554 8.478 -0.696 1.00 89.25 101 ARG A N 1
ATOM 757 C CA . ARG A 1 101 ? -0.860 8.342 -0.291 1.00 89.25 101 ARG A CA 1
ATOM 758 C C . ARG A 1 101 ? -1.010 7.435 0.927 1.00 89.25 101 ARG A C 1
ATOM 760 O O . ARG A 1 101 ? -1.695 7.805 1.870 1.00 89.25 101 ARG A O 1
ATOM 767 N N . PHE A 1 102 ? -0.324 6.292 0.934 1.00 89.38 102 PHE A N 1
ATOM 768 C CA . PHE A 1 102 ? -0.312 5.362 2.067 1.00 89.38 102 PHE A CA 1
ATOM 769 C C . PHE A 1 102 ? 0.369 5.963 3.306 1.00 89.38 102 PHE A C 1
ATOM 771 O O . PHE A 1 102 ? -0.183 5.901 4.398 1.00 89.38 102 PHE A O 1
ATOM 778 N N . ALA A 1 103 ? 1.509 6.639 3.136 1.00 86.31 103 ALA A N 1
ATOM 779 C CA . ALA A 1 103 ? 2.186 7.334 4.232 1.00 86.31 103 ALA A CA 1
ATOM 780 C C . ALA A 1 103 ? 1.347 8.495 4.799 1.00 86.31 103 ALA A C 1
ATOM 782 O O . ALA A 1 103 ? 1.257 8.673 6.011 1.00 86.31 103 ALA A O 1
ATOM 783 N N . VAL A 1 104 ? 0.707 9.281 3.928 1.00 89.62 104 VAL A N 1
ATOM 784 C CA . VAL A 1 104 ? -0.218 10.359 4.297 1.00 89.62 104 VAL A CA 1
ATOM 785 C C . VAL A 1 104 ? -1.397 9.782 5.068 1.00 89.62 104 VAL A C 1
ATOM 787 O O . VAL A 1 104 ? -1.712 10.300 6.134 1.00 89.62 104 VAL A O 1
ATOM 790 N N . TYR A 1 105 ? -1.992 8.689 4.588 1.00 91.31 105 TYR A N 1
ATOM 791 C CA . TYR A 1 105 ? -3.050 7.978 5.298 1.00 91.31 105 TYR A CA 1
ATOM 792 C C . TYR A 1 105 ? -2.618 7.570 6.708 1.00 91.31 105 TYR A C 1
ATOM 794 O O . TYR A 1 105 ? -3.275 7.948 7.674 1.00 91.31 105 TYR A O 1
ATOM 802 N N . SER A 1 106 ? -1.493 6.859 6.841 1.00 87.94 106 SER A N 1
ATOM 803 C CA . SER A 1 106 ? -0.983 6.407 8.140 1.00 87.94 106 SER A CA 1
ATOM 804 C C . SER A 1 106 ? -0.708 7.573 9.094 1.00 87.94 106 SER A C 1
ATOM 806 O O . SER A 1 106 ? -1.079 7.505 10.265 1.00 87.94 106 SER A O 1
ATOM 808 N N . ASN A 1 107 ? -0.133 8.671 8.595 1.00 89.69 107 ASN A N 1
ATOM 809 C CA . ASN A 1 107 ? 0.112 9.873 9.394 1.00 89.69 107 ASN A CA 1
ATOM 810 C C . ASN A 1 107 ? -1.196 10.537 9.845 1.00 89.69 107 ASN A C 1
ATOM 812 O O . ASN A 1 107 ? -1.349 10.848 11.025 1.00 89.69 107 ASN A O 1
ATOM 816 N N . LEU A 1 108 ? -2.156 10.728 8.933 1.00 91.69 108 LEU A N 1
ATOM 817 C CA . LEU A 1 108 ? -3.463 11.307 9.256 1.00 91.69 108 LEU A CA 1
ATOM 818 C C . LEU A 1 108 ? -4.218 10.439 10.261 1.00 91.69 108 LEU A C 1
ATOM 820 O O . LEU A 1 108 ? -4.820 10.966 11.192 1.00 91.69 108 LEU A O 1
ATOM 824 N N . LYS A 1 109 ? -4.160 9.112 10.106 1.00 90.69 109 LYS A N 1
ATOM 825 C CA . LYS A 1 109 ? -4.793 8.165 11.024 1.00 90.69 109 LYS A CA 1
ATOM 826 C C . LYS A 1 109 ? -4.208 8.269 12.426 1.00 90.69 109 LYS A C 1
ATOM 828 O O . LYS A 1 109 ? -4.966 8.346 13.389 1.00 90.69 109 LYS A O 1
ATOM 833 N N . GLN A 1 110 ? -2.882 8.330 12.537 1.00 90.19 110 GLN A N 1
ATOM 834 C CA . GLN A 1 110 ? -2.199 8.497 13.817 1.00 90.19 110 GLN A CA 1
ATOM 835 C C . GLN A 1 110 ? -2.544 9.839 14.479 1.00 90.19 110 GLN A C 1
ATOM 837 O O . GLN A 1 110 ? -2.796 9.883 15.683 1.00 90.19 110 GLN A O 1
ATOM 842 N N . MET A 1 111 ? -2.577 10.930 13.705 1.00 92.12 111 MET A N 1
ATOM 843 C CA . MET A 1 111 ? -2.984 12.246 14.207 1.00 92.12 111 MET A CA 1
ATOM 844 C C . MET A 1 111 ? -4.422 12.216 14.725 1.00 92.12 111 MET A C 1
ATOM 846 O O . MET A 1 111 ? -4.662 12.601 15.866 1.00 92.12 111 MET A O 1
ATOM 850 N N . TRP A 1 112 ? -5.350 11.674 13.933 1.00 93.62 112 TRP A N 1
ATOM 851 C CA . TRP A 1 112 ? -6.744 11.512 14.332 1.00 93.62 112 TRP A CA 1
ATOM 852 C C . TRP A 1 112 ? -6.885 10.675 15.609 1.00 93.62 112 TRP A C 1
ATOM 854 O O . TRP A 1 112 ? -7.576 11.100 16.527 1.00 93.62 112 TRP A O 1
ATOM 864 N N . GLN A 1 113 ? -6.200 9.531 15.720 1.00 91.81 113 GLN A N 1
ATOM 865 C CA . GLN A 1 113 ? -6.223 8.692 16.928 1.00 91.81 113 GLN A CA 1
ATOM 866 C C . GLN A 1 113 ? -5.729 9.453 18.166 1.00 91.81 113 GLN A C 1
ATOM 868 O O . GLN A 1 113 ? -6.396 9.439 19.197 1.00 91.81 113 GLN A O 1
ATOM 873 N N . SER A 1 114 ? -4.611 10.172 18.044 1.00 91.88 114 SER A N 1
ATOM 874 C CA . SER A 1 114 ? -4.065 11.015 19.116 1.00 91.88 114 SER A CA 1
ATOM 875 C C . SER A 1 114 ? -5.043 12.118 19.546 1.00 91.88 114 SER A C 1
ATOM 877 O O . SER A 1 114 ? -5.179 12.420 20.733 1.00 91.88 114 SER A O 1
ATOM 879 N N . GLU A 1 115 ? -5.771 12.712 18.598 1.00 92.25 115 GLU A N 1
ATOM 880 C CA . GLU A 1 115 ? -6.822 13.687 18.899 1.00 92.25 115 GLU A CA 1
ATOM 881 C C . GLU A 1 115 ? -8.025 13.030 19.598 1.00 92.25 115 GLU A C 1
ATOM 883 O O . GLU A 1 115 ? -8.495 13.559 20.605 1.00 92.25 115 GLU A O 1
ATOM 888 N N . GLN A 1 116 ?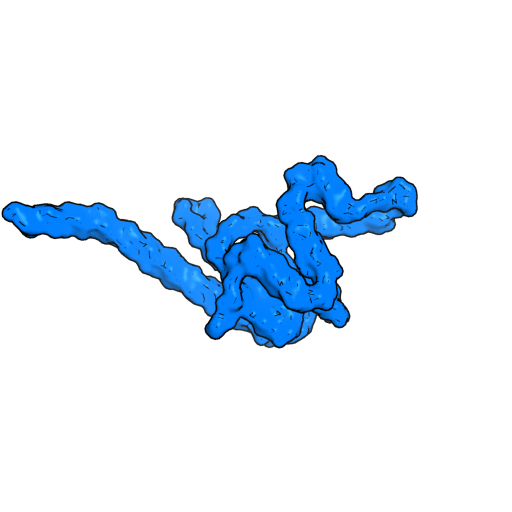 -8.479 11.854 19.140 1.00 91.00 116 GLN A N 1
ATOM 889 C CA . GLN A 1 116 ? -9.586 11.112 19.764 1.00 91.00 116 GLN A CA 1
ATOM 890 C C . GLN A 1 116 ? -9.283 10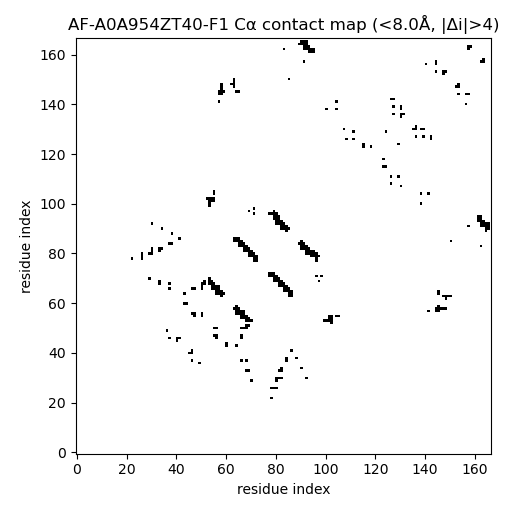.695 21.207 1.00 91.00 116 GLN A C 1
ATOM 892 O O . GLN A 1 116 ? -10.175 10.743 22.051 1.00 91.00 116 GLN A O 1
ATOM 897 N N . GLU A 1 117 ? -8.043 10.300 21.510 1.00 91.12 117 GLU A N 1
ATOM 898 C CA . GLU A 1 117 ? -7.624 9.907 22.864 1.00 91.12 117 GLU A CA 1
ATOM 899 C C . GLU A 1 117 ? -7.773 11.040 23.889 1.00 91.12 117 GLU A C 1
ATOM 901 O O . GLU A 1 117 ? -7.968 10.783 25.078 1.00 91.12 117 GLU A O 1
ATOM 906 N N . ASN A 1 118 ? -7.698 12.292 23.432 1.00 89.06 118 ASN A N 1
ATOM 907 C CA . ASN A 1 118 ? -7.786 13.482 24.275 1.00 89.06 118 ASN A CA 1
ATOM 908 C C . ASN A 1 118 ? -9.149 14.194 24.190 1.00 89.06 118 ASN A C 1
ATOM 910 O O . ASN A 1 118 ? -9.397 15.117 24.968 1.00 89.06 118 ASN A O 1
ATOM 914 N N . ALA A 1 119 ? -10.018 13.787 23.261 1.00 87.31 119 ALA A N 1
ATOM 915 C CA . ALA A 1 119 ? -11.322 14.396 23.026 1.00 87.31 119 ALA A CA 1
ATOM 916 C C . ALA A 1 119 ? -12.367 13.934 24.054 1.00 87.31 119 ALA A C 1
ATOM 918 O O . ALA A 1 119 ? -12.383 12.781 24.491 1.00 87.31 119 ALA A O 1
ATOM 919 N N . THR A 1 120 ? -13.295 14.821 24.420 1.00 89.25 120 THR A N 1
ATOM 920 C CA . THR A 1 120 ? -14.515 14.397 25.121 1.00 89.25 120 THR A CA 1
ATOM 921 C C . THR A 1 120 ? -15.455 13.660 24.163 1.00 89.25 120 THR A C 1
ATOM 923 O O . THR A 1 120 ? -15.368 13.825 22.951 1.00 89.25 120 THR A O 1
ATOM 926 N N . GLU A 1 121 ? -16.407 12.877 24.680 1.00 81.44 121 GLU A N 1
ATOM 927 C CA . GLU A 1 121 ? -17.376 12.133 23.849 1.00 81.44 121 GLU A CA 1
ATOM 928 C C . GLU 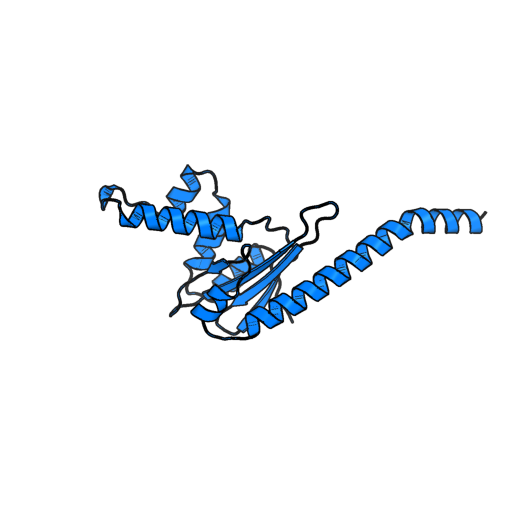A 1 121 ? -18.159 13.041 22.875 1.00 81.44 121 GLU A C 1
ATOM 930 O O . GLU A 1 121 ? -18.492 12.627 21.771 1.00 81.44 121 GLU A O 1
ATOM 935 N N . ALA A 1 122 ? -18.401 14.304 23.247 1.00 79.56 122 ALA A N 1
ATOM 936 C CA . ALA A 1 122 ? -19.075 15.288 22.395 1.00 79.56 122 ALA A CA 1
ATOM 937 C C . ALA A 1 122 ? -18.183 15.873 21.281 1.00 79.56 122 ALA A C 1
ATOM 939 O O . ALA A 1 122 ? -18.694 16.517 20.368 1.00 79.56 122 ALA A O 1
ATOM 940 N N . GLU A 1 123 ? -16.868 15.683 21.376 1.00 84.56 123 GLU A N 1
ATOM 941 C CA . GLU A 1 123 ? -15.851 16.162 20.432 1.00 84.56 123 GLU A CA 1
ATOM 942 C C . GLU A 1 123 ? -15.299 15.026 19.563 1.00 84.56 123 GLU A C 1
ATOM 944 O O . GLU A 1 123 ? -14.480 15.277 18.680 1.00 84.56 123 GLU A O 1
ATOM 949 N N . GLN A 1 124 ? -15.732 13.783 19.798 1.00 85.50 124 GLN A N 1
ATOM 950 C CA . GLN A 1 124 ? -15.369 12.653 18.955 1.00 85.50 124 GLN A CA 1
ATOM 951 C C . GLN A 1 124 ? -16.014 12.789 17.577 1.00 85.50 124 GLN A C 1
ATOM 953 O O . GLN A 1 124 ? -17.171 13.179 17.427 1.00 85.50 124 GLN A O 1
ATOM 958 N N . TRP A 1 125 ? -15.241 12.446 16.560 1.00 88.81 125 TRP A N 1
ATOM 959 C CA . TRP A 1 125 ? -15.607 12.590 15.159 1.00 88.81 125 TRP A CA 1
ATOM 960 C C . TRP A 1 125 ? -14.985 11.443 14.380 1.00 88.81 125 TRP A C 1
ATOM 962 O O . TRP A 1 125 ? -13.912 10.934 14.722 1.00 88.81 125 TRP A O 1
ATOM 972 N N . SER A 1 126 ? -15.690 10.992 13.351 1.00 90.81 126 SER A N 1
ATOM 973 C CA . SER A 1 126 ? -15.230 9.889 12.517 1.00 90.81 126 SER A CA 1
ATOM 974 C C . SER A 1 126 ? -13.983 10.283 11.726 1.00 90.81 126 SER A C 1
ATOM 976 O O . SER A 1 126 ? -13.778 11.448 11.380 1.00 90.81 126 SER A O 1
ATOM 978 N N . PHE A 1 127 ? -13.153 9.297 11.384 1.00 90.06 127 PHE A N 1
ATOM 979 C CA . PHE A 1 127 ? -11.986 9.544 10.538 1.00 90.06 127 PHE A CA 1
ATOM 980 C C . PHE A 1 127 ? -12.391 10.081 9.151 1.00 90.06 127 PHE A C 1
ATOM 982 O O . PHE A 1 127 ? -11.730 10.953 8.594 1.00 90.06 127 PHE A O 1
ATOM 989 N N . ARG A 1 128 ? -13.547 9.669 8.624 1.00 89.50 128 ARG A N 1
ATOM 990 C CA . ARG A 1 128 ? -14.154 10.291 7.440 1.00 89.50 128 ARG A CA 1
ATOM 991 C C . ARG A 1 128 ? -14.384 11.799 7.576 1.00 89.50 128 ARG A C 1
ATOM 993 O O . ARG A 1 128 ? -14.092 12.545 6.638 1.00 89.50 128 ARG A O 1
ATOM 1000 N N . GLU A 1 129 ? -14.943 12.252 8.697 1.00 89.94 129 GLU A N 1
ATOM 1001 C CA . GLU A 1 129 ? -15.148 13.683 8.964 1.00 89.94 129 GLU A CA 1
ATOM 1002 C C . GLU A 1 129 ? -13.798 14.403 9.083 1.00 89.94 129 GLU A C 1
ATOM 1004 O O . GLU A 1 129 ? -13.633 15.467 8.486 1.00 89.94 129 GLU A O 1
ATOM 1009 N N . TYR A 1 130 ? -12.809 13.762 9.720 1.00 89.56 130 TYR A N 1
ATOM 1010 C CA . TYR A 1 130 ? -11.416 14.222 9.783 1.00 89.56 130 TYR A CA 1
ATOM 1011 C C . TYR A 1 130 ? -10.819 14.498 8.404 1.00 89.56 130 TYR A C 1
ATOM 1013 O O . TYR A 1 130 ? -10.371 15.607 8.111 1.00 89.56 130 TYR A O 1
ATOM 1021 N N . CYS A 1 131 ? -10.872 13.509 7.514 1.00 89.50 131 CYS A N 1
ATOM 1022 C CA . CYS A 1 131 ? -10.365 13.650 6.153 1.00 89.50 131 CYS A CA 1
ATOM 1023 C C . CYS A 1 131 ? -11.147 14.686 5.335 1.00 89.50 131 CYS A C 1
ATOM 1025 O O . CYS A 1 131 ? -10.565 15.383 4.505 1.00 89.50 131 CYS A O 1
ATOM 1027 N N . THR A 1 132 ? -12.457 14.812 5.560 1.00 88.44 132 THR A N 1
ATOM 1028 C CA . THR A 1 132 ? -13.289 15.792 4.846 1.00 88.44 132 THR A CA 1
ATOM 1029 C C . THR A 1 132 ? -12.898 17.223 5.213 1.00 88.44 132 THR A C 1
ATOM 1031 O O . THR A 1 132 ? -12.724 18.045 4.315 1.00 88.44 132 THR A O 1
ATOM 1034 N N . GLU A 1 133 ? -12.697 17.509 6.502 1.00 89.31 133 GLU A N 1
ATOM 1035 C CA . GLU A 1 133 ? -12.293 18.837 6.986 1.00 89.31 133 GLU A CA 1
ATOM 1036 C C . GLU A 1 133 ? -10.902 19.238 6.468 1.00 89.31 133 GLU A C 1
ATOM 1038 O O . GLU A 1 133 ? -10.670 20.385 6.088 1.00 89.31 133 GLU A O 1
ATOM 1043 N N . LEU A 1 134 ? -9.980 18.273 6.373 1.00 88.31 134 LEU A N 1
ATOM 1044 C CA . LEU A 1 134 ? -8.631 18.490 5.842 1.00 88.31 134 LEU A CA 1
ATOM 1045 C C . LEU A 1 134 ? -8.559 18.519 4.306 1.00 88.31 134 LEU A C 1
ATOM 1047 O O . LEU A 1 134 ? -7.487 18.769 3.751 1.00 88.31 134 LEU A O 1
ATOM 1051 N N . GLY A 1 135 ? -9.670 18.267 3.608 1.00 86.44 135 GLY A N 1
ATOM 1052 C CA . GLY A 1 135 ? -9.713 18.221 2.147 1.00 86.44 135 GLY A CA 1
ATOM 1053 C C . GLY A 1 135 ? -8.986 17.018 1.535 1.00 86.44 135 GLY A C 1
ATOM 1054 O O . GLY A 1 135 ? -8.563 17.097 0.386 1.00 86.44 135 GLY A O 1
ATOM 1055 N N . THR A 1 136 ? -8.847 15.918 2.279 1.00 86.56 136 THR A N 1
ATOM 1056 C CA . THR A 1 136 ? -8.170 14.670 1.877 1.00 86.56 136 THR A CA 1
ATOM 1057 C C . THR A 1 136 ? -9.175 13.540 1.645 1.00 86.56 136 THR A C 1
ATOM 1059 O O . THR A 1 136 ? -9.009 12.408 2.102 1.00 86.56 136 THR A O 1
ATOM 1062 N N . ALA A 1 137 ? -10.267 13.846 0.937 1.00 82.50 137 ALA A N 1
ATOM 1063 C CA . ALA A 1 137 ? -11.375 12.916 0.714 1.00 82.50 137 ALA A CA 1
ATOM 1064 C C . ALA A 1 137 ? -10.951 11.620 -0.004 1.00 82.50 137 ALA A C 1
ATOM 1066 O O . ALA A 1 137 ? -11.603 10.592 0.167 1.00 82.50 137 ALA A O 1
ATOM 1067 N N . GLU A 1 138 ? -9.843 11.614 -0.752 1.00 83.50 138 GLU A N 1
ATOM 1068 C CA . GLU A 1 138 ? -9.289 10.392 -1.344 1.00 83.50 138 GLU A CA 1
ATOM 1069 C C . GLU A 1 138 ? -8.848 9.344 -0.301 1.00 83.50 138 GLU A C 1
ATOM 1071 O O . GLU A 1 138 ? -8.727 8.162 -0.622 1.00 83.50 138 GLU A O 1
ATOM 1076 N N . MET A 1 139 ? -8.628 9.731 0.959 1.00 90.25 139 MET A N 1
ATOM 1077 C CA . MET A 1 139 ? -8.246 8.809 2.039 1.00 90.25 139 MET A CA 1
ATOM 1078 C C . MET A 1 139 ? -9.410 7.937 2.512 1.00 90.25 139 MET A C 1
ATOM 1080 O O . MET A 1 139 ? -9.197 6.895 3.129 1.00 90.25 139 MET A O 1
ATOM 1084 N N . VAL A 1 140 ? -10.639 8.313 2.158 1.00 86.94 140 VAL A N 1
ATOM 1085 C CA . VAL A 1 140 ? -11.858 7.570 2.492 1.00 86.94 140 VAL A CA 1
ATOM 1086 C C . VAL A 1 140 ? -11.869 6.172 1.867 1.00 86.94 140 VAL A C 1
ATOM 1088 O O . VAL A 1 140 ? -12.425 5.240 2.443 1.00 86.94 140 VAL A O 1
ATOM 1091 N N . GLU A 1 141 ? -11.243 5.992 0.703 1.00 89.56 141 GLU A N 1
ATOM 1092 C CA . GLU A 1 141 ? -11.117 4.669 0.076 1.00 89.56 141 GLU A CA 1
ATOM 1093 C C . GLU A 1 141 ? -10.200 3.743 0.885 1.00 89.56 141 GLU A C 1
ATOM 1095 O O . GLU A 1 141 ? -10.488 2.556 1.020 1.00 89.56 141 GLU A O 1
ATOM 1100 N N . LEU A 1 142 ? -9.132 4.291 1.475 1.00 91.69 142 LEU A N 1
ATOM 1101 C CA . LEU A 1 142 ? -8.220 3.544 2.343 1.00 91.69 142 LEU A CA 1
ATOM 1102 C C . LEU A 1 142 ? -8.849 3.258 3.712 1.00 91.69 142 LEU A C 1
ATOM 1104 O O . LEU A 1 142 ? -8.655 2.172 4.247 1.00 91.69 142 LEU A O 1
ATOM 1108 N N . GLU A 1 143 ? -9.676 4.169 4.232 1.00 92.62 143 GLU A N 1
ATOM 1109 C CA . GLU A 1 143 ? -10.501 3.914 5.421 1.00 92.62 143 GLU A CA 1
ATOM 1110 C C . GLU A 1 143 ? -11.503 2.782 5.167 1.00 92.62 143 GLU A C 1
ATOM 1112 O O . GLU A 1 143 ? -11.663 1.889 5.999 1.00 92.62 143 GLU A O 1
ATOM 1117 N N . ALA A 1 144 ? -12.170 2.785 4.009 1.00 92.56 144 ALA A N 1
ATOM 1118 C CA . ALA A 1 144 ? -13.076 1.706 3.627 1.00 92.56 144 ALA A CA 1
ATOM 1119 C C . ALA A 1 144 ? -12.334 0.365 3.547 1.00 92.56 144 ALA A C 1
ATOM 1121 O O . ALA A 1 144 ? -12.857 -0.643 4.015 1.00 92.56 144 ALA A O 1
ATOM 1122 N N . LEU A 1 145 ? -11.110 0.372 3.009 1.00 93.94 145 LEU A N 1
ATOM 1123 C CA . LEU A 1 145 ? -10.250 -0.803 2.902 1.00 93.94 145 LEU A CA 1
ATOM 1124 C C . LEU A 1 145 ? -9.783 -1.329 4.275 1.00 93.94 145 LEU A C 1
ATOM 1126 O O . LEU A 1 145 ? -9.805 -2.536 4.501 1.00 93.94 145 LEU A O 1
ATOM 1130 N N . GLU A 1 146 ? -9.404 -0.438 5.195 1.00 94.44 146 GLU A N 1
ATOM 1131 C CA . GLU A 1 146 ? -9.016 -0.775 6.575 1.00 94.44 146 GLU A CA 1
ATOM 1132 C C . GLU A 1 146 ? -10.200 -1.292 7.405 1.00 94.44 146 GLU A C 1
ATOM 1134 O O . GLU A 1 146 ? -10.052 -2.230 8.185 1.00 94.44 146 GLU A O 1
ATOM 1139 N N . SER A 1 147 ? -11.374 -0.677 7.261 1.00 93.12 147 SER A N 1
ATOM 1140 C CA . SER A 1 147 ? -12.535 -0.963 8.115 1.00 93.12 147 SER A CA 1
ATOM 1141 C C . SER A 1 147 ? -13.307 -2.219 7.716 1.00 93.12 147 SER A C 1
ATOM 1143 O O . SER A 1 147 ? -13.998 -2.805 8.554 1.00 93.12 147 SER A O 1
ATOM 1145 N N . THR A 1 148 ? -13.215 -2.654 6.457 1.00 94.88 148 THR A N 1
ATOM 1146 C CA . THR A 1 148 ? -13.901 -3.872 6.024 1.00 94.88 148 THR A CA 1
ATOM 1147 C C . THR A 1 148 ? -13.234 -5.127 6.594 1.00 94.88 148 THR A C 1
ATOM 1149 O O . THR A 1 148 ? -12.017 -5.291 6.560 1.00 94.88 148 THR A O 1
ATOM 1152 N N . GLN A 1 149 ? -14.061 -6.053 7.080 1.00 96.12 149 GLN A N 1
ATOM 1153 C CA . GLN A 1 149 ? -13.647 -7.403 7.475 1.00 96.12 149 GLN A CA 1
ATOM 1154 C C . GLN A 1 149 ? -14.026 -8.452 6.420 1.00 96.12 149 GLN A C 1
ATOM 1156 O O . GLN A 1 149 ? -13.841 -9.642 6.648 1.00 96.12 149 GLN A O 1
ATOM 1161 N N . ASP A 1 150 ? -14.563 -8.035 5.276 1.00 97.00 150 ASP A N 1
ATOM 1162 C CA . ASP A 1 150 ? -14.864 -8.914 4.149 1.00 97.00 150 ASP A CA 1
ATOM 1163 C C . ASP A 1 150 ? -13.654 -8.958 3.192 1.00 97.00 150 ASP A C 1
ATOM 1165 O O . ASP A 1 150 ? -13.333 -7.926 2.589 1.00 97.00 150 ASP A O 1
ATOM 1169 N N . PRO A 1 151 ? -12.966 -10.111 3.055 1.00 96.38 151 PRO A N 1
ATOM 1170 C CA . PRO A 1 151 ? -11.786 -10.229 2.202 1.00 96.38 151 PRO A CA 1
ATOM 1171 C C . PRO A 1 151 ? -12.115 -10.065 0.710 1.00 96.38 151 PRO A C 1
ATOM 1173 O O . PRO A 1 151 ? -11.293 -9.535 -0.033 1.00 96.38 151 PRO A O 1
ATOM 1176 N N . GLU A 1 152 ? -13.317 -10.441 0.260 1.00 97.38 152 GLU A N 1
ATOM 1177 C CA . GLU A 1 152 ? -13.715 -10.250 -1.141 1.00 97.38 152 GLU A CA 1
ATOM 1178 C C . GLU A 1 152 ? -13.872 -8.757 -1.445 1.00 97.38 152 GLU A C 1
ATOM 1180 O O . GLU A 1 152 ? -13.383 -8.263 -2.464 1.00 97.38 152 GLU A O 1
ATOM 1185 N N . LEU A 1 153 ? -14.471 -8.009 -0.512 1.00 96.94 153 LEU A N 1
ATOM 1186 C CA . LEU A 1 153 ? -14.582 -6.556 -0.623 1.00 96.94 153 LEU A CA 1
ATOM 1187 C C . LEU A 1 153 ? -13.213 -5.864 -0.524 1.00 96.94 153 LEU A C 1
ATOM 1189 O O . LEU A 1 153 ? -12.973 -4.895 -1.242 1.00 96.94 153 LEU A O 1
ATOM 1193 N N . GLN A 1 154 ? -12.300 -6.353 0.325 1.00 97.12 154 GLN A N 1
ATOM 1194 C CA . GLN A 1 154 ? -10.920 -5.851 0.384 1.00 97.12 154 GLN A CA 1
ATOM 1195 C C . GLN A 1 154 ? -10.222 -5.982 -0.970 1.00 97.12 154 GLN A C 1
ATOM 1197 O O . GLN A 1 154 ? -9.633 -5.020 -1.468 1.00 97.12 154 GLN A O 1
ATOM 1202 N N . GLN A 1 155 ? -10.336 -7.155 -1.590 1.00 97.44 155 GLN A N 1
ATOM 1203 C CA . GLN A 1 155 ? -9.789 -7.394 -2.915 1.00 97.44 155 GLN A CA 1
ATOM 1204 C C . GLN A 1 155 ? -10.445 -6.476 -3.957 1.00 97.44 155 GLN A C 1
ATOM 1206 O O . GLN A 1 155 ? -9.738 -5.837 -4.732 1.00 97.44 155 GLN A O 1
ATOM 1211 N N . GLU A 1 156 ? -11.776 -6.348 -3.960 1.00 97.31 156 GLU A N 1
ATOM 1212 C CA . GLU A 1 156 ? -12.496 -5.458 -4.881 1.00 97.31 156 GLU A CA 1
ATOM 1213 C C . GLU A 1 156 ? -12.023 -4.000 -4.760 1.00 97.31 156 GLU A C 1
ATOM 1215 O O . GLU A 1 156 ? -11.803 -3.325 -5.768 1.00 97.31 156 GLU A O 1
ATOM 1220 N N . LEU A 1 157 ? -11.846 -3.507 -3.533 1.00 95.88 157 LEU A N 1
ATOM 1221 C CA . LEU A 1 157 ? -11.363 -2.154 -3.271 1.00 95.88 157 LEU A CA 1
ATOM 1222 C C . LEU A 1 157 ? -9.911 -1.966 -3.731 1.00 95.88 157 LEU A C 1
ATOM 1224 O O . LEU A 1 157 ? -9.611 -0.947 -4.350 1.00 95.88 157 LEU A O 1
ATOM 1228 N N . LEU A 1 158 ? -9.028 -2.947 -3.520 1.00 95.88 158 LEU A N 1
ATOM 1229 C CA . LEU A 1 158 ? -7.663 -2.913 -4.062 1.00 95.88 158 LEU A CA 1
ATOM 1230 C C . LEU A 1 158 ? -7.659 -2.874 -5.596 1.00 95.88 158 LEU A C 1
ATOM 1232 O O . LEU A 1 158 ? -6.924 -2.085 -6.187 1.00 95.88 158 LEU A O 1
ATOM 1236 N N . LEU A 1 159 ? -8.517 -3.661 -6.252 1.00 96.00 159 LEU A N 1
ATOM 1237 C CA . LEU A 1 159 ? -8.661 -3.626 -7.711 1.00 96.00 159 LEU A CA 1
ATOM 1238 C C . LEU A 1 159 ? -9.145 -2.250 -8.202 1.00 96.00 159 LEU A C 1
ATOM 1240 O O . LEU A 1 159 ? -8.647 -1.738 -9.202 1.00 96.00 159 LEU A O 1
ATOM 1244 N N . LYS A 1 160 ? -10.075 -1.608 -7.481 1.00 94.50 160 LYS A N 1
ATOM 1245 C CA . LYS A 1 160 ? -10.519 -0.232 -7.781 1.00 94.50 160 LYS A CA 1
ATOM 1246 C C . LYS A 1 160 ? -9.414 0.807 -7.595 1.00 94.50 160 LYS A C 1
ATOM 1248 O O . LYS A 1 160 ? -9.410 1.799 -8.316 1.00 94.50 160 LYS A O 1
ATOM 1253 N N . LEU A 1 161 ? -8.482 0.564 -6.674 1.00 92.81 161 LEU A N 1
ATOM 1254 C CA . LEU A 1 161 ? -7.278 1.374 -6.460 1.00 92.81 161 LEU A CA 1
ATOM 1255 C C . LE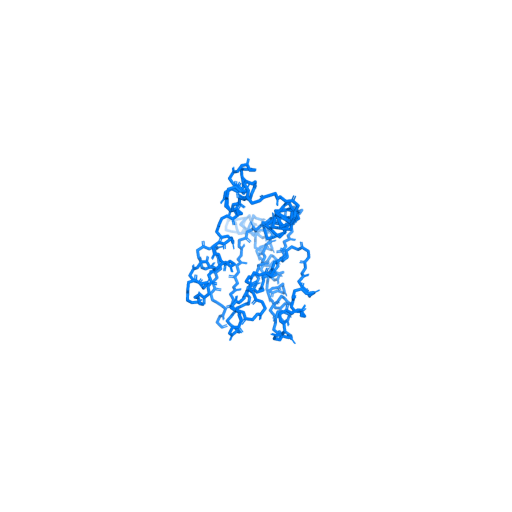U A 1 161 ? -6.171 1.108 -7.499 1.00 92.81 161 LEU A C 1
ATOM 1257 O O . LEU A 1 161 ? -5.062 1.607 -7.334 1.00 92.81 161 LEU A O 1
ATOM 1261 N N . GLY A 1 162 ? -6.432 0.301 -8.533 1.00 94.75 162 GLY A N 1
ATOM 1262 C CA . GLY A 1 162 ? -5.484 0.048 -9.621 1.00 94.75 162 GLY A CA 1
ATOM 1263 C C . GLY A 1 162 ? -4.503 -1.097 -9.369 1.00 94.75 162 GLY A C 1
ATOM 1264 O O . GLY A 1 162 ? -3.536 -1.258 -10.122 1.00 94.75 162 GLY A O 1
ATOM 1265 N N . PHE A 1 163 ? -4.731 -1.909 -8.334 1.00 96.81 163 PHE A N 1
ATOM 1266 C CA . PHE A 1 163 ? -4.016 -3.172 -8.176 1.00 96.81 163 PHE A CA 1
ATOM 1267 C C . PHE A 1 163 ? -4.586 -4.246 -9.112 1.00 96.81 163 PHE A C 1
ATOM 1269 O O . PHE A 1 163 ? -5.736 -4.192 -9.537 1.00 96.81 163 PHE A O 1
ATOM 1276 N N . ASN A 1 164 ? -3.778 -5.255 -9.416 1.00 97.62 164 ASN A N 1
ATOM 1277 C CA . ASN A 1 164 ? -4.147 -6.442 -10.179 1.00 97.62 164 ASN A CA 1
ATOM 1278 C C . ASN A 1 164 ? -3.693 -7.680 -9.410 1.00 97.62 164 ASN A C 1
ATOM 1280 O O . ASN A 1 164 ? -2.693 -7.616 -8.699 1.00 97.62 164 ASN A O 1
ATOM 1284 N N . LEU A 1 165 ? -4.402 -8.798 -9.557 1.00 97.62 165 LEU A N 1
ATOM 1285 C CA . LEU A 1 165 ? -3.955 -10.071 -8.991 1.00 97.62 165 LEU A CA 1
ATOM 1286 C C . LEU A 1 165 ? -2.583 -10.447 -9.561 1.00 97.62 165 LEU A C 1
ATOM 1288 O O . LEU A 1 165 ? -2.350 -10.309 -10.764 1.00 97.62 165 LEU A O 1
ATOM 1292 N N . LEU A 1 166 ? -1.684 -10.883 -8.681 1.00 94.56 166 LEU A N 1
ATOM 1293 C CA . LEU A 1 166 ? -0.393 -11.435 -9.064 1.00 94.56 166 LEU A CA 1
ATOM 1294 C C . LEU A 1 166 ? -0.559 -12.949 -9.255 1.00 94.56 166 LEU A C 1
ATOM 1296 O O . LEU A 1 166 ? -0.734 -13.666 -8.270 1.00 94.56 166 LEU A O 1
ATOM 1300 N N . ASP A 1 167 ? -0.564 -13.391 -10.515 1.00 81.62 167 ASP A N 1
ATOM 1301 C CA . ASP A 1 167 ? -0.700 -14.804 -10.919 1.00 81.62 167 ASP A CA 1
ATOM 1302 C C . ASP A 1 167 ? 0.546 -15.657 -10.605 1.00 81.62 167 ASP A C 1
ATOM 1304 O O . ASP A 1 167 ? 1.686 -15.151 -10.758 1.00 81.62 167 ASP A O 1
#

Mean predicted aligned error: 4.99 Å

Sequence (167 aa):
MGILLAVVVLIISGPWLAYWLLTSSMKSDWESQLTAQLTATDSYTELSNSLSGLGAMLGEEQGNWIAIDYRDTHAGIIASKAVARMKDGTLLVGDEHFCGRFAVYSNLKQMWQSEQENATEAEQWSFREYCTELGTAEMVELEALESTQDPELQQELLLKLGFNLLD

Secondary structure (DSSP, 8-state):
-HHHHHHHHHHHHHHHHHHHHHHHHHHHHHHHHHHHHHHS---HHHHHHHS-TT-EEEE-SSS-EEEEEEEE--SSS--EEEEEEETTS-EEEE-S--TTHHHHHHHHHHHHHHHHHHS-GGG---HHHHHHHTT-GGGHHHHHHHH---HHHHHHHHHHTTEEE--

Solvent-accessible surface area (backbone atoms only — not comparable to full-atom values): 9298 Å² total; per-residue (Å²): 116,70,68,63,54,52,52,50,50,46,67,63,47,44,61,56,50,53,50,50,52,53,50,51,53,51,41,53,52,48,50,54,52,47,47,53,59,65,67,70,53,92,46,58,69,61,47,59,72,66,44,51,89,39,17,38,71,34,45,42,86,91,56,47,32,36,45,31,36,49,52,71,43,92,67,90,66,77,45,35,35,30,34,36,35,37,72,91,65,54,44,30,39,23,63,58,79,58,86,46,51,41,29,51,44,55,51,52,51,52,53,50,52,60,49,52,76,72,41,53,86,91,65,56,74,54,68,62,57,54,29,51,77,72,70,42,57,77,48,49,60,55,50,53,48,28,70,43,73,47,69,69,59,39,50,53,51,42,44,74,71,51,30,39,80,61,131